Protein AF-A0A183KL02-F1 (afdb_monomer)

Nearest PDB structures (foldseek):
  8i0w-assembly1_j  TM=9.988E-01  e=3.953E-13  Homo sapiens
  4pjo-assembly3_Q  TM=9.314E-01  e=1.691E-13  Homo sapiens
  8xi2-assembly1_c  TM=9.550E-01  e=2.598E-11  Chlamydomonas reinhardtii
  8ro1-assembly1_j  TM=9.065E-01  e=2.439E-12  Caenorhabditis elegans
  5gam-assembly1_h  TM=9.527E-01  e=1.261E-09  Saccharomyces cerevisiae

pLDDT: mean 74.84, std 23.82, range [36.69, 98.62]

Secondary structure (DSSP, 8-state):
----------TTSHHHHHHHH-TT-EEEEEETTS-EEEEEEEEE-TT--EEEEEEEEE-TTS-EEEEEEEEE-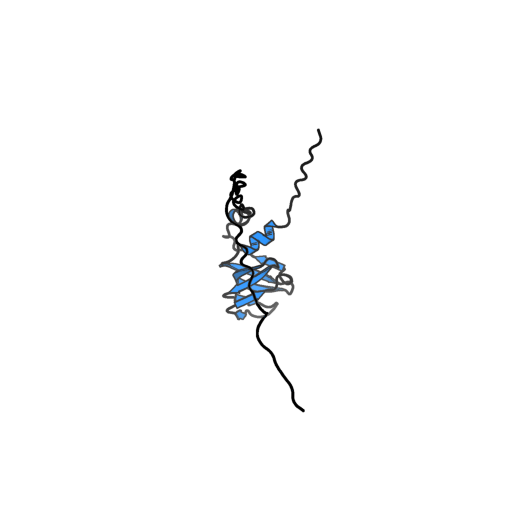GGGEEEEE--TTS-HHHHT----S---PPP----------------------------------

Structure (mmCIF, N/CA/C/O backbone):
data_AF-A0A183KL02-F1
#
_entry.id   AF-A0A183KL02-F1
#
loop_
_atom_site.group_PDB
_atom_site.id
_atom_site.type_symbol
_atom_site.label_atom_id
_atom_site.label_alt_id
_atom_site.label_comp_id
_atom_site.label_asym_id
_atom_site.label_entity_id
_atom_site.label_seq_id
_atom_site.pdbx_PDB_ins_code
_atom_site.Cartn_x
_atom_site.Cartn_y
_atom_site.Cartn_z
_atom_site.occupancy
_atom_site.B_iso_or_equiv
_atom_site.auth_seq_id
_atom_site.auth_comp_id
_atom_site.auth_asym_id
_atom_site.auth_atom_id
_atom_site.pdbx_PDB_model_num
ATOM 1 N N . MET A 1 1 ? 38.584 17.401 -31.876 1.00 42.69 1 MET A N 1
ATOM 2 C CA . MET A 1 1 ? 37.563 16.342 -32.010 1.00 42.69 1 MET A CA 1
ATOM 3 C C . MET A 1 1 ? 36.746 16.333 -30.730 1.00 42.69 1 MET A C 1
ATOM 5 O O . MET A 1 1 ? 37.232 15.865 -29.713 1.00 42.69 1 MET A O 1
ATOM 9 N N . SER A 1 2 ? 35.584 16.989 -30.759 1.00 44.44 2 SER A N 1
ATOM 10 C CA . SER A 1 2 ? 34.653 17.088 -29.630 1.00 44.44 2 SER A CA 1
ATOM 11 C C . SER A 1 2 ? 33.551 16.055 -29.829 1.00 44.44 2 SER A C 1
ATOM 13 O O . SER A 1 2 ? 33.001 15.957 -30.924 1.00 44.44 2 SER A O 1
ATOM 15 N N . GLY A 1 3 ? 33.264 15.277 -28.793 1.00 36.69 3 GLY A N 1
ATOM 16 C CA . GLY A 1 3 ? 32.231 14.249 -28.795 1.00 36.69 3 GLY A CA 1
ATOM 17 C C . GLY A 1 3 ? 31.763 13.999 -27.372 1.00 36.69 3 GLY A C 1
ATOM 18 O O . GLY A 1 3 ? 32.083 12.974 -26.782 1.00 36.69 3 GLY A O 1
ATOM 19 N N . ALA A 1 4 ? 31.046 14.969 -26.804 1.00 44.38 4 ALA A N 1
ATOM 20 C CA . ALA A 1 4 ? 30.286 14.772 -25.580 1.00 44.38 4 ALA A CA 1
ATOM 21 C C . ALA A 1 4 ? 29.049 13.923 -25.910 1.00 44.38 4 ALA A C 1
ATOM 23 O O . ALA A 1 4 ? 28.101 14.409 -26.523 1.00 44.38 4 ALA A O 1
ATOM 24 N N . LEU A 1 5 ? 29.059 12.650 -25.513 1.00 44.34 5 LEU A N 1
ATOM 25 C CA . LEU A 1 5 ? 27.837 11.863 -25.397 1.00 44.34 5 LEU A CA 1
ATOM 26 C C . LEU A 1 5 ? 27.226 12.173 -24.033 1.00 44.34 5 LEU A C 1
ATOM 28 O O . LEU A 1 5 ? 27.635 11.645 -23.001 1.00 44.34 5 LEU A O 1
ATOM 32 N N . THR A 1 6 ? 26.255 13.079 -24.043 1.00 45.53 6 THR A N 1
ATOM 33 C CA . THR A 1 6 ? 25.349 13.325 -22.927 1.00 45.53 6 THR A CA 1
ATOM 34 C C . THR A 1 6 ? 24.511 12.069 -22.701 1.00 45.53 6 THR A C 1
ATOM 36 O O . THR A 1 6 ? 23.485 11.864 -23.350 1.00 45.53 6 THR A O 1
ATOM 39 N N . GLY A 1 7 ? 24.957 11.203 -21.794 1.00 39.97 7 GLY A N 1
ATOM 40 C CA . GLY A 1 7 ? 24.100 10.191 -21.195 1.00 39.97 7 GLY A CA 1
ATOM 41 C C . GLY A 1 7 ? 23.081 10.898 -20.312 1.00 39.97 7 GLY A C 1
ATOM 42 O O . GLY A 1 7 ? 23.394 11.269 -19.182 1.00 39.97 7 GLY A O 1
ATOM 43 N N . SER A 1 8 ? 21.872 11.120 -20.826 1.00 44.00 8 SER A N 1
ATOM 44 C CA . SER A 1 8 ? 20.737 11.488 -19.987 1.00 44.00 8 SER A CA 1
ATOM 45 C C . SER A 1 8 ? 20.418 10.289 -19.093 1.00 44.00 8 SER A C 1
ATOM 47 O O . SER A 1 8 ? 19.713 9.367 -19.501 1.00 44.00 8 SER A O 1
ATOM 49 N N . GLN A 1 9 ? 20.990 10.279 -17.891 1.00 41.31 9 GLN A N 1
ATOM 50 C CA . GLN A 1 9 ? 20.594 9.381 -16.815 1.00 41.31 9 GLN A CA 1
ATOM 51 C C . GLN A 1 9 ? 19.121 9.649 -16.489 1.00 41.31 9 GLN A C 1
ATOM 53 O O . GLN A 1 9 ? 18.786 10.606 -15.793 1.00 41.31 9 GLN A O 1
ATOM 58 N N . THR A 1 10 ? 18.219 8.812 -16.996 1.00 46.78 10 THR A N 1
ATOM 59 C CA . THR A 1 10 ? 16.829 8.763 -16.538 1.00 46.78 10 THR A CA 1
ATOM 60 C C . THR A 1 10 ? 16.766 7.971 -15.231 1.00 46.78 10 THR A C 1
ATOM 62 O O . THR A 1 10 ? 16.126 6.929 -15.163 1.00 46.78 10 THR A O 1
ATOM 65 N N . ASN A 1 11 ? 17.414 8.467 -14.173 1.00 45.44 11 ASN A N 1
ATOM 66 C CA . ASN A 1 11 ? 17.455 7.814 -12.853 1.00 45.44 11 ASN A CA 1
ATOM 67 C C . ASN A 1 11 ? 16.102 7.826 -12.104 1.00 45.44 11 ASN A C 1
ATOM 69 O O . ASN A 1 11 ? 16.049 7.494 -10.925 1.00 45.44 11 ASN A O 1
ATOM 73 N N . GLY A 1 12 ? 15.001 8.223 -12.750 1.00 47.34 12 GLY A N 1
ATOM 74 C CA . GLY A 1 12 ? 13.680 8.345 -12.121 1.00 47.34 12 GLY A CA 1
ATOM 75 C C . GLY A 1 12 ? 12.690 7.215 -12.422 1.00 47.34 12 GLY A C 1
ATOM 76 O O . GLY A 1 12 ? 11.665 7.136 -11.754 1.00 47.34 12 GLY A O 1
ATOM 77 N N . ALA A 1 13 ? 12.948 6.355 -13.415 1.00 55.84 13 ALA A N 1
ATOM 78 C CA . ALA A 1 13 ? 11.941 5.404 -13.915 1.00 55.84 13 ALA A CA 1
ATOM 79 C C . ALA A 1 13 ? 11.969 4.021 -13.235 1.00 55.84 13 ALA A C 1
ATOM 81 O O . ALA A 1 13 ? 10.956 3.322 -13.220 1.00 55.84 13 ALA A O 1
ATOM 82 N N . HIS A 1 14 ? 13.096 3.647 -12.627 1.00 67.56 14 HIS A N 1
ATOM 83 C CA . HIS A 1 14 ? 13.330 2.284 -12.136 1.00 67.56 14 HIS A CA 1
ATOM 84 C C . HIS A 1 14 ? 12.382 1.874 -10.996 1.00 67.56 14 HIS A C 1
ATOM 86 O O . HIS A 1 14 ? 11.905 0.743 -10.952 1.00 67.56 14 HIS A O 1
ATOM 92 N N . GLY A 1 15 ? 12.051 2.806 -10.094 1.00 76.44 15 GLY A N 1
ATOM 93 C CA . GLY A 1 15 ? 11.197 2.514 -8.938 1.00 76.44 15 GLY A CA 1
ATOM 94 C C . GLY A 1 15 ? 9.740 2.221 -9.308 1.00 76.44 15 GLY A C 1
ATOM 95 O O . GLY A 1 15 ? 9.127 1.320 -8.743 1.00 76.44 15 GLY A O 1
ATOM 96 N N . LEU A 1 16 ? 9.181 2.939 -10.287 1.00 81.50 16 LEU A N 1
ATOM 97 C CA . LEU A 1 16 ? 7.797 2.724 -10.720 1.00 81.50 16 LEU A CA 1
ATOM 98 C C . LEU A 1 16 ? 7.652 1.416 -11.505 1.00 81.50 16 LEU A C 1
ATOM 100 O O . LEU A 1 16 ? 6.698 0.669 -11.296 1.00 81.50 16 LEU A O 1
ATOM 104 N N . GLN A 1 17 ? 8.613 1.121 -12.384 1.00 84.31 17 GLN A N 1
ATOM 105 C CA . GLN A 1 17 ? 8.618 -0.121 -13.153 1.00 84.31 17 GLN A CA 1
ATOM 106 C C . GLN A 1 17 ? 8.772 -1.347 -12.250 1.00 84.31 17 GLN A C 1
ATOM 108 O O . GLN A 1 17 ? 8.118 -2.362 -12.484 1.00 84.31 17 GLN A O 1
ATOM 113 N N . PHE A 1 18 ? 9.551 -1.226 -11.174 1.00 88.50 18 PHE A N 1
ATOM 114 C CA . PHE A 1 18 ? 9.623 -2.226 -10.115 1.00 88.50 18 PHE A CA 1
ATOM 115 C C . PHE A 1 18 ? 8.259 -2.477 -9.451 1.00 88.50 18 PHE A C 1
ATOM 117 O O . PHE A 1 18 ? 7.837 -3.627 -9.358 1.00 88.50 18 PHE A O 1
ATOM 124 N N . LEU A 1 19 ? 7.529 -1.426 -9.050 1.00 89.19 19 LEU A N 1
ATOM 125 C CA . LEU A 1 19 ? 6.225 -1.583 -8.388 1.00 89.19 19 LEU A CA 1
ATOM 126 C C . LEU A 1 19 ? 5.202 -2.321 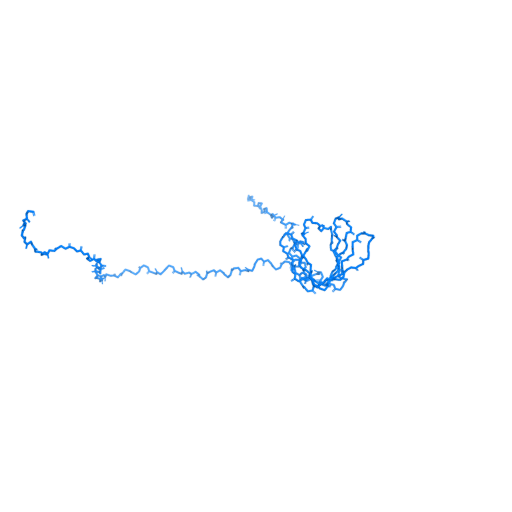-9.264 1.00 89.19 19 LEU A C 1
ATOM 128 O O . LEU A 1 19 ? 4.428 -3.128 -8.755 1.00 89.19 19 LEU A O 1
ATOM 132 N N . MET A 1 20 ? 5.228 -2.105 -10.583 1.00 90.38 20 MET A N 1
ATOM 133 C CA . MET A 1 20 ? 4.354 -2.821 -11.524 1.00 90.38 20 MET A CA 1
ATOM 134 C C . MET A 1 20 ? 4.643 -4.332 -11.593 1.00 90.38 20 MET A C 1
ATOM 136 O O . MET A 1 20 ? 3.749 -5.108 -11.936 1.00 90.38 20 MET A O 1
ATOM 140 N N . LYS A 1 21 ? 5.855 -4.770 -11.226 1.00 90.31 21 LYS A N 1
ATOM 141 C CA . LYS A 1 21 ? 6.232 -6.192 -11.171 1.00 90.31 21 LYS A CA 1
ATOM 142 C C . LYS A 1 21 ? 5.778 -6.897 -9.889 1.00 90.31 21 LYS A C 1
ATOM 144 O O . LYS A 1 21 ? 5.800 -8.119 -9.864 1.00 90.31 21 LYS A O 1
ATOM 149 N N . LEU A 1 22 ? 5.310 -6.174 -8.865 1.00 91.62 22 LEU A N 1
ATOM 150 C CA . LEU A 1 22 ? 4.857 -6.751 -7.586 1.00 91.62 22 LEU A CA 1
ATOM 151 C C . LEU A 1 22 ? 3.495 -7.465 -7.664 1.00 91.62 22 LEU A C 1
ATOM 153 O O . LEU A 1 22 ? 2.853 -7.694 -6.643 1.00 91.62 22 LEU A O 1
ATOM 157 N N . SER A 1 23 ? 3.004 -7.787 -8.862 1.00 89.56 23 SER A N 1
ATOM 158 C CA . SER A 1 23 ? 1.746 -8.522 -8.992 1.00 89.56 23 SER A CA 1
ATOM 159 C C . SER A 1 23 ? 1.860 -9.882 -8.309 1.00 89.56 23 SER A C 1
ATOM 161 O O . SER A 1 23 ? 2.849 -10.584 -8.480 1.00 89.56 23 SER A O 1
ATOM 163 N N . HIS A 1 24 ? 0.816 -10.248 -7.570 1.00 90.50 24 HIS A N 1
ATOM 164 C CA . HIS A 1 24 ? 0.707 -11.448 -6.735 1.00 90.50 24 HIS A CA 1
ATOM 165 C C . HIS A 1 24 ? 1.533 -11.442 -5.443 1.00 90.50 24 HIS A C 1
ATOM 167 O O . HIS A 1 24 ? 1.362 -12.351 -4.633 1.00 90.50 24 HIS A O 1
ATOM 173 N N . GLU A 1 25 ? 2.333 -10.407 -5.191 1.00 94.94 25 GLU A N 1
ATOM 174 C CA . GLU A 1 25 ? 3.041 -10.259 -3.922 1.00 94.94 25 GLU A CA 1
ATOM 175 C C . GLU A 1 25 ? 2.098 -9.769 -2.821 1.00 94.94 25 GLU A C 1
ATOM 177 O O . GLU A 1 25 ? 1.267 -8.875 -3.025 1.00 94.94 25 GLU A O 1
ATOM 182 N N . THR A 1 26 ? 2.234 -10.348 -1.630 1.00 96.69 26 THR A N 1
ATOM 183 C CA . THR A 1 26 ? 1.522 -9.887 -0.435 1.00 96.69 26 THR A CA 1
ATOM 184 C C . THR A 1 26 ? 2.349 -8.817 0.250 1.00 96.69 26 THR A C 1
ATOM 186 O O . THR A 1 26 ? 3.481 -9.061 0.650 1.00 96.69 26 THR A O 1
ATOM 189 N N . VAL A 1 27 ? 1.784 -7.625 0.397 1.00 97.81 27 VAL A N 1
ATOM 190 C CA . VAL A 1 27 ? 2.487 -6.459 0.940 1.00 97.81 27 VAL A CA 1
ATOM 191 C C . VAL A 1 27 ? 1.645 -5.778 2.009 1.00 97.81 27 VAL A C 1
ATOM 193 O O . VAL A 1 27 ? 0.435 -6.003 2.117 1.00 97.81 27 VAL A O 1
ATOM 196 N N . THR A 1 28 ? 2.275 -4.866 2.745 1.00 98.19 28 THR A N 1
ATOM 197 C CA . THR A 1 28 ? 1.556 -3.872 3.546 1.00 98.19 28 THR A CA 1
ATOM 198 C C . THR A 1 28 ? 1.786 -2.484 2.960 1.00 98.19 28 THR A C 1
ATOM 200 O O . THR A 1 28 ? 2.912 -2.107 2.657 1.00 98.19 28 THR A O 1
ATOM 203 N N . ILE A 1 29 ? 0.725 -1.702 2.796 1.00 98.38 29 ILE A N 1
ATOM 204 C CA . ILE A 1 29 ? 0.763 -0.327 2.299 1.00 98.38 29 ILE A CA 1
ATOM 205 C C . ILE A 1 29 ? 0.325 0.595 3.428 1.00 98.38 29 ILE A C 1
ATOM 207 O O . ILE A 1 29 ? -0.769 0.439 3.972 1.00 98.38 29 ILE A O 1
ATOM 211 N N . GLU A 1 30 ? 1.149 1.588 3.752 1.00 98.44 30 GLU A N 1
ATOM 212 C CA . GLU A 1 30 ? 0.737 2.671 4.641 1.00 98.44 30 GLU A CA 1
ATOM 213 C C . GLU A 1 30 ? 0.277 3.877 3.821 1.00 98.44 30 GLU A C 1
ATOM 215 O O . GLU A 1 30 ? 0.958 4.331 2.895 1.00 98.44 30 GLU A O 1
ATOM 220 N N . LEU A 1 31 ? -0.894 4.409 4.164 1.00 98.50 31 LEU A N 1
ATOM 221 C CA . LEU A 1 31 ? -1.450 5.609 3.551 1.00 98.50 31 LEU A CA 1
ATOM 222 C C . LEU A 1 31 ? -1.049 6.859 4.3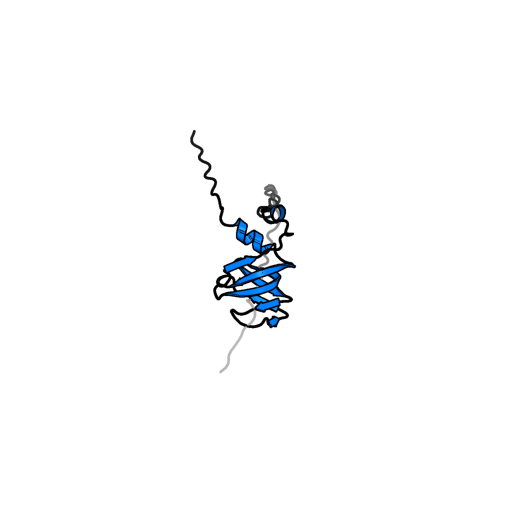37 1.00 98.50 31 LEU A C 1
ATOM 224 O O . LEU A 1 31 ? -0.803 6.821 5.541 1.00 98.50 31 LEU A O 1
ATOM 228 N N . LYS A 1 32 ? -1.076 8.019 3.677 1.00 98.31 32 LYS A N 1
ATOM 229 C CA . LYS A 1 32 ? -0.744 9.324 4.282 1.00 98.31 32 LYS A CA 1
ATOM 230 C C . LYS A 1 32 ? -1.576 9.673 5.521 1.00 98.31 32 LYS A C 1
ATOM 232 O O . LYS A 1 32 ? -1.117 10.436 6.364 1.00 98.31 32 LYS A O 1
ATOM 237 N N . ASN A 1 33 ? -2.783 9.125 5.641 1.00 97.06 33 ASN A N 1
ATOM 238 C CA . ASN A 1 33 ? -3.659 9.326 6.798 1.00 97.06 33 ASN A CA 1
ATOM 239 C C . ASN A 1 33 ? -3.387 8.343 7.962 1.00 97.06 33 ASN A C 1
ATOM 241 O O . ASN A 1 33 ? -4.106 8.376 8.959 1.00 97.06 33 ASN A O 1
ATOM 245 N N . GLY A 1 34 ? -2.376 7.473 7.847 1.00 97.56 34 GLY A N 1
ATOM 246 C CA . GLY A 1 34 ? -2.032 6.449 8.838 1.00 97.56 34 GLY A CA 1
ATOM 247 C C . GLY A 1 34 ? -2.881 5.177 8.761 1.00 97.56 34 GLY A C 1
ATOM 248 O O . GLY A 1 34 ? -2.811 4.355 9.667 1.00 97.56 34 GLY A O 1
ATOM 249 N N . THR A 1 35 ? -3.700 5.015 7.719 1.00 98.19 35 THR A N 1
ATOM 250 C CA . THR A 1 35 ? -4.381 3.742 7.438 1.00 98.19 35 THR A CA 1
ATOM 251 C C . THR A 1 35 ? -3.372 2.731 6.909 1.00 98.19 35 THR A C 1
ATOM 253 O O . THR A 1 35 ? -2.564 3.074 6.045 1.00 98.19 35 THR A O 1
ATOM 256 N N . GLN A 1 36 ? -3.454 1.493 7.384 1.00 98.38 36 GLN A N 1
ATOM 257 C CA . GLN A 1 36 ? -2.664 0.375 6.884 1.00 98.38 36 GLN A CA 1
ATOM 258 C C . GLN A 1 36 ? -3.543 -0.564 6.061 1.00 98.38 36 GLN A C 1
ATOM 260 O O . GLN A 1 36 ? -4.669 -0.881 6.444 1.00 98.38 36 GLN A O 1
ATOM 265 N N . VAL A 1 37 ? -3.020 -0.995 4.920 1.00 98.62 37 VAL A N 1
ATOM 266 C CA . VAL A 1 37 ? -3.670 -1.927 4.002 1.00 98.62 37 VAL A CA 1
ATOM 267 C C . VAL A 1 37 ? -2.742 -3.115 3.820 1.00 98.62 37 VAL A C 1
ATOM 269 O O . VAL A 1 37 ? -1.677 -2.972 3.230 1.00 98.62 37 VAL A O 1
ATOM 272 N N . HIS A 1 38 ? -3.129 -4.280 4.315 1.00 98.56 38 HIS A N 1
ATOM 273 C CA . HIS A 1 38 ? -2.390 -5.521 4.116 1.00 98.56 38 HIS A CA 1
ATOM 274 C C . HIS A 1 38 ? -3.139 -6.414 3.127 1.00 98.56 38 HIS A C 1
ATOM 276 O O . HIS A 1 38 ? -4.357 -6.524 3.224 1.00 98.56 38 HIS A O 1
ATOM 282 N N . GLY A 1 39 ? -2.450 -7.037 2.173 1.00 98.19 39 GLY A N 1
ATOM 283 C CA . GLY A 1 39 ? -3.082 -7.964 1.230 1.00 98.19 39 GLY A CA 1
ATOM 284 C C . GLY A 1 39 ? -2.232 -8.248 -0.004 1.00 98.19 39 GLY A C 1
ATOM 285 O O . GLY A 1 39 ? -1.116 -7.741 -0.139 1.00 98.19 39 GLY A O 1
ATOM 286 N N . SER A 1 40 ? -2.772 -9.044 -0.924 1.00 98.06 40 SER A N 1
ATOM 287 C CA . SER A 1 40 ? -2.080 -9.430 -2.158 1.00 98.06 40 SER A CA 1
ATOM 288 C C . SER A 1 40 ? -2.356 -8.439 -3.284 1.00 98.06 40 SER A C 1
ATOM 290 O O . SER A 1 40 ? -3.509 -8.100 -3.563 1.00 98.06 40 SER A O 1
ATOM 292 N N . ILE A 1 41 ? -1.306 -7.988 -3.965 1.00 98.06 41 ILE A N 1
ATOM 293 C CA . ILE A 1 41 ? -1.418 -7.086 -5.112 1.00 98.06 41 ILE A CA 1
ATOM 294 C C . ILE A 1 41 ? -1.985 -7.858 -6.308 1.00 98.06 41 ILE A C 1
ATOM 296 O O . ILE A 1 41 ? -1.450 -8.876 -6.732 1.00 98.06 41 ILE A O 1
ATOM 300 N N . ALA A 1 42 ? -3.062 -7.348 -6.894 1.00 97.94 42 ALA A N 1
ATOM 301 C CA . ALA A 1 42 ? -3.577 -7.797 -8.184 1.00 97.94 42 ALA A CA 1
ATOM 302 C C . ALA A 1 42 ? -2.930 -7.052 -9.363 1.00 97.94 42 ALA A C 1
ATOM 304 O O . ALA A 1 42 ? -2.858 -7.599 -10.458 1.00 97.94 42 ALA A O 1
ATOM 305 N N . GLY A 1 43 ? -2.486 -5.812 -9.149 1.00 97.12 43 GLY A N 1
ATOM 306 C CA . GLY A 1 43 ? -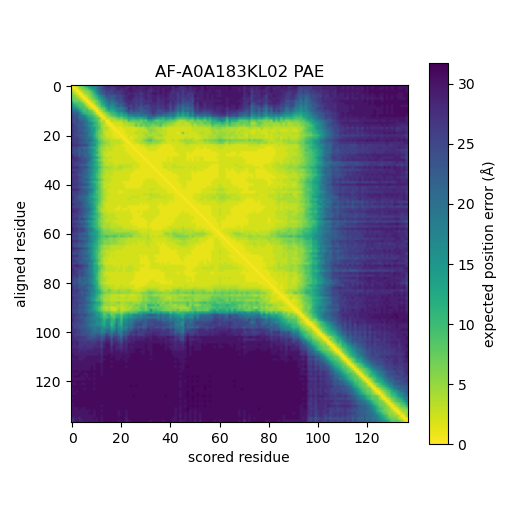1.741 -5.030 -10.132 1.00 97.12 43 GLY A CA 1
ATOM 307 C C . GLY A 1 43 ? -1.478 -3.605 -9.653 1.00 97.12 43 GLY A C 1
ATOM 308 O O . GLY A 1 43 ? -2.207 -3.086 -8.803 1.00 97.12 43 GLY A O 1
ATOM 309 N N . VAL A 1 44 ? -0.446 -2.976 -10.216 1.00 96.75 44 VAL A N 1
ATOM 310 C CA . VAL A 1 44 ? -0.086 -1.571 -9.972 1.00 96.75 44 VAL A CA 1
ATOM 311 C C . VAL A 1 44 ? 0.014 -0.853 -11.311 1.00 96.75 44 VAL A C 1
ATOM 313 O O . VAL A 1 44 ? 0.575 -1.400 -12.260 1.00 96.75 44 VAL A O 1
ATOM 316 N N . ASP A 1 45 ? -0.536 0.356 -11.399 1.00 94.44 45 ASP A N 1
ATOM 317 C CA . ASP A 1 45 ? -0.438 1.190 -12.599 1.00 94.44 45 ASP A CA 1
ATOM 318 C C . ASP A 1 45 ? 0.674 2.252 -12.509 1.00 94.44 45 ASP A C 1
ATOM 320 O O . ASP A 1 45 ? 1.333 2.439 -11.485 1.00 94.44 45 ASP A O 1
ATOM 324 N N . VAL A 1 46 ? 0.864 3.000 -13.599 1.00 91.69 46 VAL A N 1
ATOM 325 C CA . VAL A 1 46 ? 1.877 4.068 -13.690 1.00 91.69 46 VAL A CA 1
ATOM 326 C C . VAL A 1 46 ? 1.632 5.249 -12.739 1.00 91.69 46 VAL A C 1
ATOM 328 O O . VAL A 1 46 ? 2.545 6.021 -12.468 1.00 91.69 46 VAL A O 1
ATOM 331 N N . SER A 1 47 ? 0.408 5.410 -12.231 1.00 94.00 47 SER A N 1
ATOM 332 C CA . SER A 1 47 ? 0.060 6.412 -11.215 1.00 94.00 47 SER A CA 1
ATOM 333 C C . SER A 1 47 ? 0.184 5.863 -9.790 1.00 94.00 47 SER A C 1
ATOM 335 O O . SER A 1 47 ? -0.206 6.546 -8.842 1.00 94.00 47 SER A O 1
ATOM 337 N N . MET A 1 48 ? 0.720 4.647 -9.637 1.00 96.38 48 MET A N 1
ATOM 338 C CA . MET A 1 48 ? 0.777 3.869 -8.400 1.00 96.38 48 MET A CA 1
ATOM 339 C C . MET A 1 48 ? -0.598 3.549 -7.806 1.00 96.38 48 MET A C 1
ATOM 341 O O . MET A 1 48 ? -0.699 3.315 -6.601 1.00 96.38 48 MET A O 1
ATOM 345 N N . ASN A 1 49 ? -1.675 3.561 -8.598 1.00 97.06 49 ASN A N 1
ATOM 346 C CA . ASN A 1 49 ? -2.913 2.974 -8.105 1.00 97.06 49 ASN A CA 1
ATOM 347 C C . ASN A 1 49 ? -2.687 1.470 -7.969 1.00 97.06 49 ASN A C 1
ATOM 349 O O . ASN A 1 49 ? -2.252 0.810 -8.913 1.00 97.06 49 ASN A O 1
ATOM 353 N N . THR A 1 50 ? -2.978 0.949 -6.785 1.00 98.31 50 THR A N 1
ATOM 354 C CA . THR A 1 50 ? -2.740 -0.450 -6.447 1.00 98.31 50 THR A CA 1
ATOM 355 C C . THR A 1 50 ? -4.079 -1.134 -6.278 1.00 98.31 50 THR A C 1
ATOM 357 O O . THR A 1 50 ? -4.870 -0.773 -5.403 1.00 98.31 50 THR A O 1
ATOM 360 N N . HIS A 1 51 ? -4.323 -2.146 -7.097 1.00 98.38 51 HIS A N 1
ATOM 361 C CA . HIS A 1 51 ? -5.451 -3.051 -6.946 1.00 98.38 51 HIS A CA 1
ATOM 362 C C . HIS A 1 51 ? -5.015 -4.223 -6.074 1.00 98.38 51 HIS A C 1
ATOM 364 O O . HIS A 1 51 ? -3.975 -4.826 -6.332 1.00 98.38 51 HIS A O 1
ATOM 370 N N . MET A 1 52 ? -5.795 -4.555 -5.051 1.00 98.50 52 MET A N 1
ATOM 371 C CA . MET A 1 52 ? -5.473 -5.592 -4.073 1.00 98.50 52 MET A CA 1
ATOM 372 C C . MET A 1 52 ? -6.647 -6.551 -3.863 1.00 98.50 52 MET A C 1
ATOM 374 O O . MET A 1 52 ? -7.808 -6.195 -4.094 1.00 98.50 52 MET A O 1
ATOM 378 N N . ARG A 1 53 ? -6.331 -7.767 -3.416 1.00 98.31 53 ARG A N 1
ATOM 379 C CA . ARG A 1 53 ? -7.272 -8.835 -3.052 1.00 98.31 53 ARG A CA 1
ATOM 380 C C . ARG A 1 53 ? -6.920 -9.407 -1.680 1.00 98.31 53 ARG A C 1
ATOM 382 O O . ARG A 1 53 ? -5.771 -9.284 -1.256 1.00 98.31 53 ARG A O 1
ATOM 389 N N . SER A 1 54 ? -7.895 -10.039 -1.025 1.00 98.12 54 SER A N 1
ATOM 390 C CA . SER A 1 54 ? -7.739 -10.645 0.307 1.00 98.12 54 SER A CA 1
ATOM 391 C C . SER A 1 54 ? -7.143 -9.647 1.304 1.00 98.12 54 SER A C 1
ATOM 393 O O . SER A 1 54 ? -6.038 -9.827 1.811 1.00 98.12 54 SER A O 1
ATOM 395 N N . VAL A 1 55 ? -7.846 -8.531 1.493 1.00 98.62 55 VAL A N 1
ATOM 396 C CA . VAL A 1 55 ? -7.319 -7.332 2.142 1.00 98.62 55 VAL A CA 1
ATOM 397 C C . VAL A 1 55 ? -7.759 -7.257 3.597 1.00 98.62 55 VAL A C 1
ATOM 399 O O . VAL A 1 55 ? -8.943 -7.369 3.903 1.00 98.62 55 VAL A O 1
ATOM 402 N N . THR A 1 56 ? -6.815 -6.955 4.480 1.00 98.56 56 THR A N 1
ATOM 403 C CA . THR A 1 56 ? -7.065 -6.498 5.847 1.00 98.56 56 THR A CA 1
ATOM 404 C C . THR A 1 56 ? -6.761 -5.002 5.923 1.00 98.56 56 THR A C 1
ATOM 406 O O . THR A 1 56 ? -5.623 -4.565 5.740 1.00 98.56 56 THR A O 1
ATOM 409 N N . LEU A 1 57 ? -7.794 -4.200 6.167 1.00 98.44 57 LEU A N 1
ATOM 410 C CA . LEU A 1 57 ? -7.734 -2.748 6.288 1.00 98.44 57 LEU A CA 1
ATOM 411 C C . LEU A 1 57 ? -7.769 -2.345 7.764 1.00 98.44 57 LEU A C 1
ATOM 413 O O . LEU A 1 57 ? -8.770 -2.570 8.438 1.00 98.44 57 LEU A O 1
ATOM 417 N N . THR A 1 58 ? -6.736 -1.657 8.235 1.00 98.38 58 THR A N 1
ATOM 418 C CA . THR A 1 58 ? -6.673 -1.127 9.602 1.00 98.38 58 THR A CA 1
ATOM 419 C C . THR A 1 58 ? -6.637 0.394 9.546 1.00 98.38 58 THR A C 1
ATOM 421 O O . THR A 1 58 ? -5.622 1.007 9.205 1.00 98.38 58 THR A O 1
ATOM 424 N N . LEU A 1 59 ? -7.768 1.028 9.858 1.00 97.06 59 LEU A N 1
ATOM 425 C CA . LEU A 1 59 ? -7.829 2.483 9.997 1.00 97.06 59 LEU A CA 1
ATOM 426 C C . LEU A 1 59 ? -7.062 2.903 11.254 1.00 97.06 59 LEU A C 1
ATOM 428 O O . LEU A 1 59 ? -7.036 2.183 12.251 1.00 97.06 59 LEU A O 1
ATOM 432 N N . LYS A 1 60 ? -6.473 4.102 11.233 1.00 94.81 60 LYS A N 1
ATOM 433 C CA . LYS A 1 60 ? -5.746 4.630 12.391 1.00 94.81 60 LYS A CA 1
ATOM 434 C C . LYS A 1 60 ? -6.630 4.584 13.644 1.00 94.81 60 LYS A C 1
ATOM 436 O O . LYS A 1 60 ? -7.698 5.196 13.667 1.00 94.81 60 LYS A O 1
ATOM 441 N N . ASN A 1 61 ? -6.146 3.902 14.682 1.00 93.62 61 ASN A N 1
ATOM 442 C CA . ASN A 1 61 ? -6.818 3.732 15.975 1.00 93.62 61 ASN A CA 1
ATOM 443 C C . ASN A 1 61 ? -8.190 3.032 15.895 1.00 93.62 61 ASN A C 1
ATOM 445 O O . ASN A 1 61 ? -9.078 3.339 16.690 1.00 93.62 61 ASN A O 1
ATOM 449 N N . ARG A 1 62 ? -8.397 2.138 14.924 1.00 96.06 62 ARG A N 1
ATOM 450 C CA . ARG A 1 62 ? -9.601 1.303 14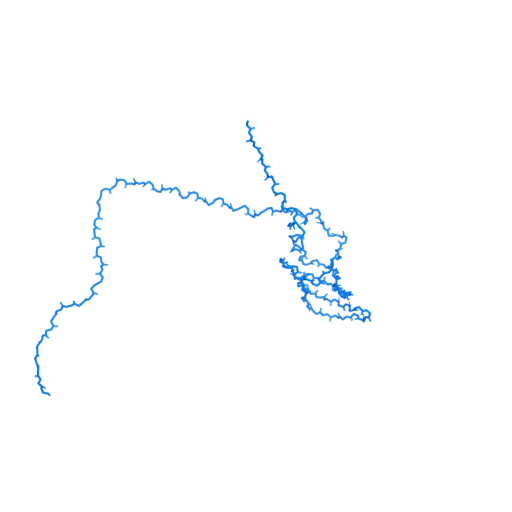.834 1.00 96.06 62 ARG A CA 1
ATOM 451 C C . ARG A 1 62 ? -9.229 -0.149 14.572 1.00 96.06 62 ARG A C 1
ATOM 453 O O . ARG A 1 62 ? -8.106 -0.440 14.165 1.00 96.06 62 ARG A O 1
ATOM 460 N N . ASP A 1 63 ? -10.205 -1.025 14.769 1.00 96.81 63 ASP A N 1
ATOM 461 C CA . ASP A 1 63 ? -10.068 -2.448 14.487 1.00 96.81 63 ASP A CA 1
ATOM 462 C C . ASP A 1 63 ? -9.929 -2.732 12.986 1.00 96.81 63 ASP A C 1
ATOM 464 O O . ASP A 1 63 ? -10.323 -1.935 12.126 1.00 96.81 63 ASP A O 1
ATOM 468 N N . ALA A 1 64 ? -9.351 -3.895 12.690 1.00 97.88 64 ALA A N 1
ATOM 469 C CA . ALA A 1 64 ? -9.142 -4.376 11.336 1.00 97.88 64 ALA A CA 1
ATOM 470 C C . ALA A 1 64 ? -10.461 -4.801 10.667 1.00 97.88 64 ALA A C 1
ATOM 472 O O . ALA A 1 64 ? -11.327 -5.422 11.284 1.00 97.88 64 ALA A O 1
ATOM 473 N N . ILE A 1 65 ? -10.582 -4.500 9.376 1.00 98.25 65 ILE A N 1
ATOM 474 C CA . ILE A 1 65 ? -11.729 -4.837 8.529 1.00 98.25 65 ILE A CA 1
ATOM 475 C C . ILE A 1 65 ? -11.233 -5.694 7.367 1.00 98.25 65 ILE A C 1
ATOM 477 O O . ILE A 1 65 ? -10.315 -5.295 6.652 1.00 98.25 65 ILE A O 1
ATOM 481 N N . ASN A 1 66 ? -11.861 -6.846 7.145 1.00 98.44 66 ASN A N 1
ATOM 482 C CA . ASN A 1 66 ? -11.544 -7.706 6.008 1.00 98.44 66 ASN A CA 1
ATOM 483 C C . ASN A 1 66 ? -12.376 -7.317 4.782 1.00 98.44 66 ASN A C 1
ATOM 485 O O . ASN A 1 66 ? -13.577 -7.070 4.893 1.00 98.44 66 ASN A O 1
ATOM 489 N N . LEU A 1 67 ? -11.736 -7.280 3.618 1.00 98.31 67 LEU A N 1
ATOM 490 C CA . LEU A 1 67 ? -12.334 -6.944 2.330 1.00 98.31 67 LEU A CA 1
ATOM 491 C C . LEU A 1 67 ? -11.834 -7.926 1.267 1.00 98.31 67 LEU A C 1
ATOM 493 O O . LEU A 1 67 ? -10.644 -8.231 1.207 1.00 98.31 67 LEU A O 1
ATOM 497 N N . ASP A 1 68 ? -12.712 -8.360 0.364 1.00 98.25 68 ASP A N 1
ATOM 498 C CA . ASP A 1 68 ? -12.304 -9.244 -0.736 1.00 98.25 68 ASP A CA 1
ATOM 499 C C . ASP A 1 68 ? -11.379 -8.531 -1.726 1.00 98.25 68 ASP A C 1
ATOM 501 O O . ASP A 1 68 ? -10.413 -9.110 -2.226 1.00 98.25 68 ASP A O 1
ATOM 505 N N . THR A 1 69 ? -11.671 -7.258 -2.009 1.00 98.31 69 THR A N 1
ATOM 506 C CA . THR A 1 69 ? -10.904 -6.415 -2.930 1.00 98.31 69 THR A CA 1
ATOM 507 C C . THR A 1 69 ? -10.840 -4.974 -2.430 1.00 98.31 69 THR A C 1
ATOM 509 O O . THR A 1 69 ? -11.770 -4.485 -1.787 1.00 98.31 69 THR A O 1
ATOM 512 N N . LEU A 1 70 ? -9.750 -4.275 -2.746 1.00 98.50 70 LEU A N 1
ATOM 513 C CA . LEU A 1 70 ? -9.591 -2.843 -2.488 1.00 98.50 70 LEU A CA 1
ATOM 514 C C . LEU A 1 70 ? -8.731 -2.220 -3.587 1.00 98.50 70 LEU A C 1
ATOM 516 O O . LEU A 1 70 ? -7.764 -2.825 -4.041 1.00 98.50 70 LEU A O 1
ATOM 520 N N . THR A 1 71 ? -9.055 -0.996 -4.000 1.00 98.31 71 THR A N 1
ATOM 521 C CA . THR A 1 71 ? -8.158 -0.186 -4.834 1.00 98.31 71 THR A CA 1
ATOM 522 C C . THR A 1 71 ? -7.679 1.017 -4.040 1.00 98.31 71 THR A C 1
ATOM 524 O O . THR A 1 71 ? -8.482 1.817 -3.559 1.00 98.31 71 THR A O 1
ATOM 527 N N . VAL A 1 72 ? -6.363 1.155 -3.921 1.00 98.25 72 VAL A N 1
ATOM 528 C CA . VAL A 1 72 ? -5.707 2.289 -3.275 1.00 98.25 72 VAL A CA 1
ATOM 529 C C . VAL A 1 72 ? -5.261 3.272 -4.349 1.00 98.25 72 VAL A C 1
ATOM 531 O O . VAL A 1 72 ? -4.576 2.894 -5.295 1.00 98.25 72 VAL A O 1
ATOM 534 N N . ARG A 1 73 ? -5.623 4.549 -4.198 1.00 98.25 73 ARG A N 1
ATOM 535 C CA . ARG A 1 73 ? -5.161 5.608 -5.103 1.00 98.25 73 ARG A CA 1
ATOM 536 C C . ARG A 1 73 ? -3.702 5.960 -4.804 1.00 98.25 73 ARG A C 1
ATOM 538 O O . ARG A 1 73 ? -3.379 6.286 -3.660 1.00 98.25 73 ARG A O 1
ATOM 545 N N . GLY A 1 74 ? -2.845 5.968 -5.822 1.00 97.31 74 GLY A N 1
ATOM 546 C CA . GLY A 1 74 ? -1.395 6.094 -5.640 1.00 97.31 74 GLY A CA 1
ATOM 547 C C . GLY A 1 74 ? -0.940 7.384 -4.962 1.00 97.31 74 GLY A C 1
ATOM 548 O O . GLY A 1 74 ? -0.007 7.383 -4.165 1.00 97.31 74 GLY A O 1
ATOM 549 N N . ASN A 1 75 ? -1.664 8.488 -5.163 1.00 97.50 75 ASN A N 1
ATOM 550 C CA . ASN A 1 75 ? -1.362 9.768 -4.514 1.00 97.50 75 ASN A CA 1
ATOM 551 C C . ASN A 1 75 ? -1.521 9.746 -2.978 1.00 97.50 75 ASN A C 1
ATOM 553 O O . ASN A 1 75 ? -0.987 10.632 -2.302 1.00 97.50 75 ASN A O 1
ATOM 557 N N . ASN A 1 76 ? -2.261 8.777 -2.435 1.00 97.88 76 ASN A N 1
ATOM 558 C CA . ASN A 1 76 ? -2.499 8.611 -1.002 1.00 97.88 76 ASN A CA 1
ATOM 559 C C . ASN A 1 76 ? -1.508 7.643 -0.347 1.00 97.88 76 ASN A C 1
ATOM 561 O O . ASN A 1 76 ? -1.485 7.561 0.881 1.00 97.88 76 ASN A O 1
ATOM 565 N N . ILE A 1 77 ? -0.694 6.936 -1.135 1.00 98.12 77 ILE A N 1
ATOM 566 C CA . ILE A 1 77 ? 0.313 6.004 -0.630 1.00 98.12 77 ILE A CA 1
ATOM 567 C C . ILE A 1 77 ? 1.468 6.794 -0.010 1.00 98.12 77 ILE A C 1
ATOM 569 O O . ILE A 1 77 ? 1.911 7.814 -0.549 1.00 98.12 77 ILE A O 1
ATOM 573 N N . ARG A 1 78 ? 1.932 6.334 1.155 1.00 97.69 78 ARG A N 1
ATOM 574 C CA . ARG A 1 78 ? 3.146 6.823 1.809 1.00 97.69 78 ARG A CA 1
ATOM 575 C C . ARG A 1 78 ? 4.337 5.934 1.459 1.00 97.69 78 ARG A C 1
ATOM 577 O O . ARG A 1 78 ? 5.340 6.449 0.980 1.00 97.69 78 ARG A O 1
ATOM 584 N N . TYR A 1 79 ? 4.215 4.627 1.685 1.00 97.38 79 TYR A N 1
ATOM 585 C CA . TYR A 1 79 ? 5.212 3.622 1.310 1.00 97.38 79 TYR A CA 1
ATOM 586 C C . TYR A 1 79 ? 4.605 2.215 1.261 1.00 97.38 79 TYR A C 1
ATOM 588 O O . TYR A 1 79 ? 3.521 1.969 1.797 1.00 97.38 79 TYR A O 1
ATOM 596 N N . PHE A 1 80 ? 5.347 1.300 0.637 1.00 97.00 80 PHE A N 1
ATOM 597 C CA . PHE A 1 80 ? 5.116 -0.141 0.668 1.00 97.00 80 PHE A CA 1
ATOM 598 C C . PHE A 1 80 ? 6.092 -0.790 1.654 1.00 97.00 80 PHE A C 1
ATOM 600 O O . PHE A 1 80 ? 7.264 -0.420 1.704 1.00 97.00 80 PHE A O 1
ATOM 607 N N . ILE A 1 81 ? 5.613 -1.776 2.398 1.00 96.94 81 ILE A N 1
ATOM 608 C CA . ILE A 1 81 ? 6.409 -2.719 3.178 1.00 96.94 81 ILE A CA 1
ATOM 609 C C . ILE A 1 81 ? 6.404 -4.024 2.385 1.00 96.94 81 ILE A C 1
ATOM 611 O O . ILE A 1 81 ? 5.347 -4.630 2.180 1.00 96.94 81 ILE A O 1
ATOM 615 N N . LEU A 1 82 ? 7.581 -4.405 1.898 1.00 94.69 82 LEU A N 1
ATOM 616 C CA . LEU A 1 82 ? 7.779 -5.577 1.051 1.00 94.69 82 LEU A CA 1
ATOM 617 C C . LEU A 1 82 ? 8.147 -6.799 1.907 1.00 94.69 82 LEU A C 1
ATOM 619 O O . LEU A 1 82 ? 8.798 -6.627 2.940 1.00 94.69 82 LEU A O 1
ATOM 623 N N . PRO A 1 83 ? 7.781 -8.021 1.485 1.00 93.25 83 PRO A N 1
ATOM 624 C CA . PRO A 1 83 ? 8.301 -9.242 2.087 1.00 93.25 83 PRO A CA 1
ATOM 625 C C . PRO A 1 83 ? 9.827 -9.291 2.023 1.00 93.25 83 PRO A C 1
ATOM 627 O O . PRO A 1 83 ? 10.416 -8.968 0.993 1.00 93.25 83 PRO A O 1
ATOM 630 N N . GLU A 1 84 ? 10.470 -9.777 3.085 1.00 89.69 84 GLU A N 1
ATOM 631 C CA . GLU A 1 84 ? 11.930 -9.958 3.104 1.00 89.69 84 GLU A CA 1
ATOM 632 C C . GLU A 1 84 ? 12.411 -10.987 2.070 1.00 89.69 84 GLU A C 1
ATOM 634 O O . GLU A 1 84 ? 13.536 -10.913 1.587 1.00 89.69 84 GLU A O 1
ATOM 639 N N . SER A 1 85 ? 11.546 -11.932 1.694 1.00 89.00 85 SER A N 1
ATOM 640 C CA . SER A 1 85 ? 11.832 -12.973 0.703 1.00 89.00 85 SER A CA 1
ATOM 641 C C . SER A 1 85 ? 11.724 -12.505 -0.751 1.00 89.00 85 SER A C 1
ATOM 643 O O . SER A 1 85 ? 11.911 -13.313 -1.661 1.00 89.00 85 SER A O 1
ATOM 645 N N . LEU A 1 86 ? 11.368 -11.242 -0.997 1.00 89.88 86 LEU A N 1
ATOM 646 C CA . LEU A 1 86 ? 11.182 -10.728 -2.348 1.00 89.88 86 LEU A CA 1
ATOM 647 C C . LEU A 1 86 ? 12.550 -10.590 -3.056 1.00 89.88 86 LEU A C 1
ATOM 649 O O . LEU A 1 86 ? 13.415 -9.870 -2.554 1.00 89.88 86 LEU A O 1
ATOM 653 N N . PRO A 1 87 ? 12.776 -11.217 -4.229 1.00 87.44 87 PRO A N 1
ATOM 654 C CA . PRO A 1 87 ? 14.070 -11.188 -4.914 1.00 87.44 87 PRO A CA 1
ATOM 655 C C . PRO A 1 87 ? 14.308 -9.843 -5.624 1.00 87.44 87 PRO A C 1
ATOM 657 O O . PRO A 1 87 ? 14.155 -9.711 -6.843 1.00 87.44 87 PRO A O 1
ATOM 660 N N . LEU A 1 88 ? 14.696 -8.826 -4.850 1.00 84.88 88 LEU A N 1
ATOM 661 C CA . LEU A 1 88 ? 14.886 -7.450 -5.323 1.00 84.88 88 LEU A CA 1
ATOM 662 C C . LEU A 1 88 ? 15.879 -7.357 -6.487 1.00 84.88 88 LEU A C 1
ATOM 664 O O . LEU A 1 88 ? 15.589 -6.676 -7.467 1.00 84.88 88 LEU A O 1
ATOM 668 N N . ASP A 1 89 ? 16.987 -8.097 -6.433 1.00 79.94 89 ASP A N 1
ATOM 669 C CA . ASP A 1 89 ? 18.030 -8.073 -7.469 1.00 79.94 89 ASP A CA 1
ATOM 670 C C . ASP A 1 89 ? 17.498 -8.454 -8.851 1.00 79.94 89 ASP A C 1
ATOM 672 O O . ASP A 1 89 ? 17.969 -7.951 -9.865 1.00 79.94 89 ASP A O 1
ATOM 676 N N . THR A 1 90 ? 16.488 -9.324 -8.905 1.00 81.81 90 THR A N 1
ATOM 677 C CA . THR A 1 90 ? 15.875 -9.747 -10.170 1.00 81.81 90 THR A CA 1
ATOM 678 C C . THR A 1 90 ? 14.825 -8.740 -10.634 1.00 81.81 90 THR A C 1
ATOM 680 O O . THR A 1 90 ? 14.713 -8.433 -11.820 1.00 81.81 90 THR A O 1
ATOM 683 N N . LEU A 1 91 ? 14.052 -8.190 -9.697 1.00 81.06 91 LEU A N 1
ATOM 684 C CA . LEU A 1 91 ? 12.948 -7.282 -10.003 1.00 81.06 91 LEU A CA 1
ATOM 685 C C . LEU A 1 91 ? 13.415 -5.865 -10.358 1.00 81.06 91 LEU A C 1
ATOM 687 O O . LEU A 1 91 ? 12.747 -5.187 -11.145 1.00 81.06 91 LEU A O 1
ATOM 691 N N . LEU A 1 92 ? 14.557 -5.429 -9.828 1.00 82.25 92 LEU A N 1
ATOM 692 C CA . LEU A 1 92 ? 15.145 -4.114 -10.093 1.00 82.25 92 LEU A CA 1
ATOM 693 C C . LEU A 1 92 ? 15.850 -4.024 -11.453 1.00 82.25 92 LEU A C 1
ATOM 695 O O . LEU A 1 92 ? 16.161 -2.923 -11.904 1.00 82.25 92 LEU A O 1
ATOM 699 N N . ILE A 1 93 ? 16.073 -5.151 -12.135 1.00 77.44 93 ILE A N 1
ATOM 700 C CA . ILE A 1 93 ? 16.640 -5.148 -13.485 1.00 77.44 93 ILE A CA 1
ATOM 701 C C . ILE A 1 93 ? 15.568 -4.682 -14.473 1.00 77.44 93 ILE A C 1
ATOM 703 O O . ILE A 1 93 ? 14.542 -5.341 -14.672 1.00 77.44 93 ILE A O 1
ATOM 707 N N . ASP A 1 94 ? 15.810 -3.546 -15.124 1.00 66.75 94 ASP A N 1
ATOM 708 C CA . ASP A 1 94 ? 15.037 -3.140 -16.292 1.00 66.75 94 ASP A CA 1
ATOM 709 C C . ASP A 1 94 ? 15.502 -3.931 -17.509 1.00 66.75 94 ASP A C 1
ATOM 711 O O . ASP A 1 94 ? 16.538 -3.647 -18.115 1.00 66.75 94 ASP A O 1
ATOM 715 N N . GLU A 1 95 ? 14.692 -4.908 -17.917 1.00 63.41 95 GLU A N 1
ATOM 716 C CA . GLU A 1 95 ? 14.719 -5.332 -19.307 1.00 63.41 95 GLU A CA 1
ATOM 717 C C . GLU A 1 95 ? 14.249 -4.132 -20.127 1.00 63.41 95 GLU A C 1
ATOM 719 O O . GLU A 1 95 ? 13.068 -3.775 -20.124 1.00 63.41 95 GLU A O 1
ATOM 724 N N . GLY A 1 96 ? 15.214 -3.438 -20.739 1.00 61.56 96 GLY A N 1
ATOM 725 C CA . GLY A 1 96 ? 14.961 -2.272 -21.577 1.00 61.56 96 GLY A CA 1
ATOM 726 C C . GLY A 1 96 ? 13.853 -2.539 -22.602 1.00 61.56 96 GLY A C 1
ATOM 727 O O . GLY A 1 96 ? 13.521 -3.697 -22.871 1.00 61.56 96 GLY A O 1
ATOM 728 N N . PRO A 1 97 ? 13.274 -1.479 -23.195 1.00 64.88 97 PRO A N 1
ATOM 729 C CA . PRO A 1 97 ? 12.079 -1.585 -24.025 1.00 64.88 97 PRO A CA 1
ATOM 730 C C . PRO A 1 97 ? 12.209 -2.752 -25.007 1.00 64.88 97 PRO A C 1
ATOM 732 O O . PRO A 1 97 ? 13.270 -2.875 -25.635 1.00 64.88 97 PRO A O 1
ATOM 735 N N . PRO A 1 98 ? 11.170 -3.608 -25.131 1.00 60.59 98 PRO A N 1
ATOM 736 C CA . PRO A 1 98 ? 11.244 -4.824 -25.926 1.00 60.59 98 PRO A CA 1
ATOM 737 C C . PRO A 1 98 ? 11.790 -4.436 -27.286 1.00 60.59 98 PRO A C 1
ATOM 739 O O . PRO A 1 98 ? 11.188 -3.602 -27.971 1.00 60.59 98 PRO A O 1
ATOM 742 N N . LYS A 1 99 ? 12.981 -4.958 -27.621 1.00 62.38 99 LYS A N 1
ATOM 743 C CA . LYS A 1 99 ? 13.701 -4.592 -28.841 1.00 62.38 99 LYS A CA 1
ATOM 744 C C . LYS A 1 99 ? 12.712 -4.736 -29.984 1.00 62.38 99 LYS A C 1
ATOM 746 O O . LYS A 1 99 ? 12.353 -5.856 -30.353 1.00 62.38 99 LYS A O 1
ATOM 751 N N . ARG A 1 100 ? 12.223 -3.605 -30.507 1.00 61.06 100 ARG A N 1
ATOM 752 C CA . ARG A 1 100 ? 11.374 -3.596 -31.695 1.00 61.06 10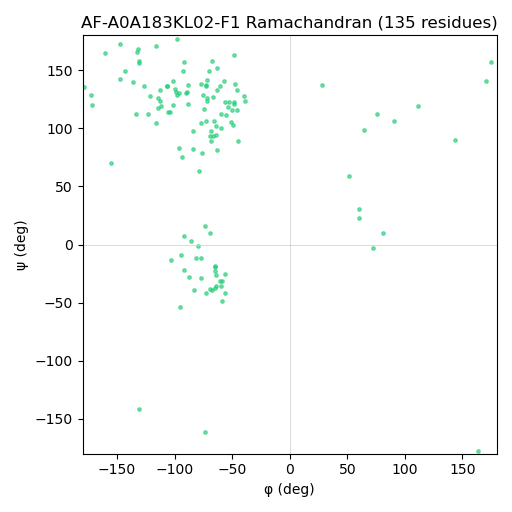0 ARG A CA 1
ATOM 753 C C . ARG A 1 100 ? 12.212 -4.321 -32.730 1.00 61.06 100 ARG A C 1
ATOM 755 O O . ARG A 1 100 ? 13.286 -3.832 -33.077 1.00 61.06 100 ARG A O 1
ATOM 762 N N . LYS A 1 101 ? 11.789 -5.528 -33.128 1.00 60.09 101 LYS A N 1
ATOM 763 C CA . LYS A 1 101 ? 12.452 -6.257 -34.210 1.00 60.09 101 LYS A CA 1
ATOM 764 C C . LYS A 1 101 ? 12.599 -5.236 -35.338 1.00 60.09 101 LYS A C 1
ATOM 766 O O . LYS A 1 101 ? 11.574 -4.632 -35.673 1.00 60.09 101 LYS A O 1
ATOM 771 N N . PRO A 1 102 ? 13.817 -4.955 -35.839 1.00 55.31 102 PRO A N 1
ATOM 772 C CA . PRO A 1 102 ? 13.964 -4.018 -36.937 1.00 55.31 102 PRO A CA 1
ATOM 773 C C . PRO A 1 102 ? 13.025 -4.518 -38.023 1.00 55.31 102 PRO A C 1
ATOM 775 O O . PRO A 1 102 ? 13.098 -5.686 -38.419 1.00 55.31 102 PRO A O 1
ATOM 778 N N . GLY A 1 103 ? 12.049 -3.675 -38.371 1.00 55.19 103 GLY A N 1
ATOM 779 C CA . GLY A 1 103 ? 11.112 -3.966 -39.437 1.00 55.19 103 GLY A CA 1
ATOM 780 C C . GLY A 1 103 ? 11.948 -4.427 -40.611 1.00 55.19 103 GLY A C 1
ATOM 781 O O . GLY A 1 103 ? 12.883 -3.735 -41.009 1.00 55.19 103 GLY A O 1
ATOM 782 N N . ARG A 1 104 ? 11.684 -5.654 -41.058 1.00 51.47 104 ARG A N 1
ATOM 783 C CA . ARG A 1 104 ? 12.313 -6.240 -42.230 1.00 51.47 104 ARG A CA 1
ATOM 784 C C . ARG A 1 104 ? 12.275 -5.173 -43.314 1.00 51.47 104 ARG A C 1
ATOM 786 O O . ARG A 1 104 ? 11.193 -4.740 -43.691 1.00 51.47 104 ARG A O 1
ATOM 793 N N . GLU A 1 105 ? 13.455 -4.728 -43.720 1.00 53.72 105 GLU A N 1
ATOM 794 C CA . GLU A 1 105 ? 13.666 -3.793 -44.813 1.00 53.72 105 GLU A CA 1
ATOM 795 C C . GLU A 1 105 ? 12.859 -4.308 -46.012 1.00 53.72 105 GLU A C 1
ATOM 797 O O . GLU A 1 105 ? 13.225 -5.302 -46.653 1.00 53.72 105 GLU A O 1
ATOM 802 N N . GLU A 1 106 ? 11.706 -3.697 -46.282 1.00 52.81 106 GLU A N 1
ATOM 803 C CA . GLU A 1 106 ? 11.048 -3.867 -47.566 1.00 52.81 106 GLU A CA 1
ATOM 804 C C . GLU A 1 106 ? 11.938 -3.157 -48.573 1.00 52.81 106 GLU A C 1
ATOM 806 O O . GLU A 1 106 ? 11.898 -1.942 -48.758 1.00 52.81 106 GLU A O 1
ATOM 811 N N . ARG A 1 107 ? 12.827 -3.960 -49.163 1.00 51.03 107 ARG A N 1
ATOM 812 C CA . ARG A 1 107 ? 13.617 -3.619 -50.339 1.00 51.03 107 ARG A CA 1
ATOM 813 C C . ARG A 1 107 ? 12.718 -2.835 -51.301 1.00 51.03 107 ARG A C 1
ATOM 815 O O . ARG A 1 107 ? 11.658 -3.363 -51.648 1.00 51.03 107 ARG A O 1
ATOM 822 N N . PRO A 1 108 ? 13.114 -1.642 -51.780 1.00 43.72 108 PRO A N 1
ATOM 823 C CA . PRO A 1 108 ? 12.379 -0.997 -52.852 1.00 43.72 108 PRO A CA 1
ATOM 824 C C . PRO A 1 108 ? 12.420 -1.956 -54.037 1.00 43.72 108 PRO A C 1
ATOM 826 O O . PRO A 1 108 ? 13.485 -2.271 -54.575 1.00 43.72 108 PRO A O 1
ATOM 829 N N . THR A 1 109 ? 11.257 -2.504 -54.376 1.00 43.34 109 THR A N 1
ATOM 830 C CA . THR A 1 109 ? 11.109 -3.389 -55.517 1.00 43.34 109 THR A CA 1
ATOM 831 C C . THR A 1 109 ? 11.610 -2.643 -56.743 1.00 43.34 109 THR A C 1
ATOM 833 O O . THR A 1 109 ? 11.226 -1.515 -57.052 1.00 43.34 109 THR A O 1
ATOM 836 N N . ILE A 1 110 ? 12.586 -3.289 -57.367 1.00 43.25 110 ILE A N 1
ATOM 837 C CA . ILE A 1 110 ? 13.310 -2.887 -58.559 1.00 43.25 110 ILE A CA 1
ATOM 838 C C . ILE A 1 110 ? 12.351 -2.223 -59.546 1.00 43.25 110 ILE A C 1
ATOM 840 O O . ILE A 1 110 ? 11.353 -2.811 -59.962 1.00 43.25 110 ILE A O 1
ATOM 844 N N . ARG A 1 111 ? 12.687 -0.986 -59.930 1.00 44.03 111 ARG A N 1
ATOM 845 C CA . ARG A 1 111 ? 12.038 -0.211 -60.990 1.00 44.03 111 ARG A CA 1
ATOM 846 C C . ARG A 1 111 ? 12.245 -0.941 -62.322 1.00 44.03 111 ARG A C 1
ATOM 848 O O . ARG A 1 111 ? 13.157 -0.636 -63.087 1.00 44.03 111 ARG A O 1
ATOM 855 N N . GLY A 1 112 ? 11.414 -1.953 -62.558 1.00 38.88 112 GLY A N 1
ATOM 856 C CA . GLY A 1 112 ? 11.366 -2.751 -63.771 1.00 38.88 112 GLY A CA 1
ATOM 857 C C . GLY A 1 112 ? 10.929 -1.889 -64.946 1.00 38.88 112 GLY A C 1
ATOM 858 O O . GLY A 1 112 ? 9.769 -1.506 -65.079 1.00 38.88 112 GLY A O 1
ATOM 859 N N . ARG A 1 113 ? 11.894 -1.572 -65.804 1.00 48.91 113 ARG A N 1
ATOM 860 C CA . ARG A 1 113 ? 11.714 -0.972 -67.122 1.00 48.91 113 ARG A CA 1
ATOM 861 C C . ARG A 1 113 ? 11.044 -2.014 -68.028 1.00 48.91 113 ARG A C 1
ATOM 863 O O . ARG A 1 113 ? 11.727 -2.797 -68.671 1.00 48.91 113 ARG A O 1
ATOM 870 N N . GLY A 1 114 ? 9.712 -2.040 -68.047 1.00 38.22 114 GLY A N 1
ATOM 871 C CA . GLY A 1 114 ? 8.915 -2.968 -68.853 1.00 38.22 114 GLY A CA 1
ATOM 872 C C . GLY A 1 114 ? 7.796 -2.236 -69.584 1.00 38.22 114 GLY A C 1
ATOM 873 O O . GLY A 1 114 ? 6.886 -1.690 -68.969 1.00 38.22 114 GLY A O 1
ATOM 874 N N . ARG A 1 115 ? 7.906 -2.177 -70.910 1.00 45.00 115 ARG A N 1
ATOM 875 C CA . ARG A 1 115 ? 6.937 -1.575 -71.827 1.00 45.00 115 ARG A CA 1
ATOM 876 C C . ARG A 1 115 ? 5.595 -2.316 -71.776 1.00 45.00 115 ARG A C 1
ATOM 878 O O . ARG A 1 115 ? 5.575 -3.521 -71.963 1.00 45.00 115 ARG A O 1
ATOM 885 N N . GLY A 1 116 ? 4.516 -1.537 -71.675 1.00 41.38 116 GLY A N 1
ATOM 886 C CA . GLY A 1 116 ? 3.213 -1.812 -72.284 1.00 41.38 116 GLY A CA 1
ATOM 887 C C . GLY A 1 116 ? 2.336 -2.873 -71.623 1.00 41.38 116 GLY A C 1
ATOM 888 O O . GLY A 1 116 ? 2.606 -4.053 -71.764 1.00 41.38 116 GLY A O 1
ATOM 889 N N . LEU A 1 117 ? 1.206 -2.449 -71.045 1.00 36.91 117 LEU A N 1
ATOM 890 C CA . LEU A 1 117 ? -0.111 -3.019 -71.365 1.00 36.91 117 LEU A CA 1
ATOM 891 C C . LEU A 1 117 ? -1.242 -2.201 -70.713 1.00 36.91 117 LEU A C 1
ATOM 893 O O . LEU A 1 117 ? -1.331 -2.065 -69.502 1.00 36.91 117 LEU A O 1
ATOM 897 N N . VAL A 1 118 ? -2.111 -1.684 -71.580 1.00 40.06 118 VAL A N 1
ATOM 898 C CA . VAL A 1 118 ? -3.574 -1.632 -71.429 1.00 40.06 118 VAL A CA 1
ATOM 899 C C . VAL A 1 118 ? -4.173 -0.794 -70.283 1.00 40.06 118 VAL A C 1
ATOM 901 O O . VAL A 1 118 ? -4.390 -1.186 -69.143 1.00 40.06 118 VAL A O 1
ATOM 904 N N . ARG A 1 119 ? -4.571 0.393 -70.736 1.00 44.06 119 ARG A N 1
ATOM 905 C CA . ARG A 1 119 ? -5.536 1.374 -70.237 1.00 44.06 119 ARG A CA 1
ATOM 906 C C . ARG A 1 119 ? -6.869 0.745 -69.773 1.00 44.06 119 ARG A C 1
ATOM 908 O O . ARG A 1 119 ? -7.827 0.687 -70.537 1.00 44.06 119 ARG A O 1
ATOM 915 N N . GLY A 1 120 ? -6.967 0.357 -68.504 1.00 40.31 120 GLY A N 1
ATOM 916 C CA . GLY A 1 120 ? -8.236 0.032 -67.839 1.00 40.31 120 GLY A CA 1
ATOM 917 C C . GLY A 1 120 ? -8.941 1.284 -67.305 1.00 40.31 120 GLY A C 1
ATOM 918 O O . GLY A 1 120 ? -8.810 1.621 -66.133 1.00 40.31 120 GLY A O 1
ATOM 919 N N . ARG A 1 121 ? -9.680 2.008 -68.158 1.00 43.34 121 ARG A N 1
ATOM 920 C CA . ARG A 1 121 ? -10.522 3.152 -67.752 1.00 43.34 121 ARG A CA 1
ATOM 921 C C . ARG A 1 121 ? -11.954 2.673 -67.499 1.00 43.34 121 ARG A C 1
ATOM 923 O O . ARG A 1 121 ? -12.837 2.901 -68.315 1.00 43.34 121 ARG A O 1
ATOM 930 N N . GLY A 1 122 ? -12.174 2.013 -66.365 1.00 41.94 122 GLY A N 1
ATOM 931 C CA . GLY A 1 122 ? -13.507 1.684 -65.854 1.00 41.94 122 GLY A CA 1
ATOM 932 C C . GLY A 1 122 ? -13.959 2.725 -64.834 1.00 41.94 122 GLY A C 1
ATOM 933 O O . GLY A 1 122 ? -13.777 2.529 -63.638 1.00 41.94 122 GLY A O 1
ATOM 934 N N . ARG A 1 123 ? -14.511 3.855 -65.294 1.00 45.34 123 ARG A N 1
ATOM 935 C CA . ARG A 1 123 ? -15.192 4.830 -6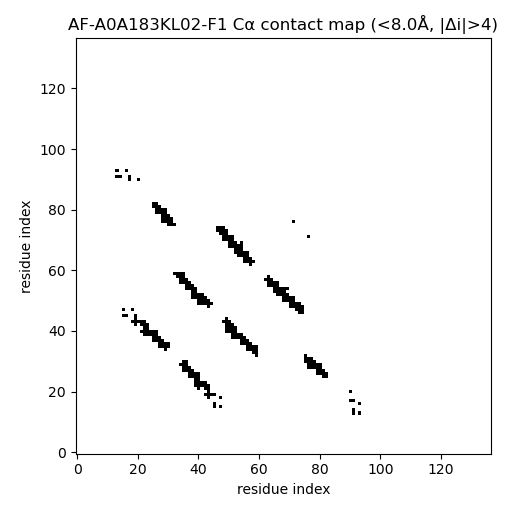4.427 1.00 45.34 123 ARG A CA 1
ATOM 936 C C . ARG A 1 123 ? -16.662 4.830 -64.820 1.00 45.34 123 ARG A C 1
ATOM 938 O O . ARG A 1 123 ? -16.981 5.096 -65.975 1.00 45.34 123 ARG A O 1
ATOM 945 N N . GLY A 1 124 ? -17.500 4.442 -63.862 1.00 41.53 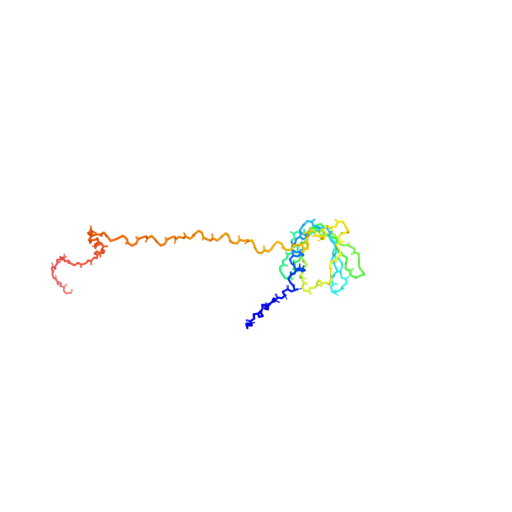124 GLY A N 1
ATOM 946 C CA . GLY A 1 124 ? -18.927 4.208 -64.024 1.00 41.53 124 GLY A CA 1
ATOM 947 C C . GLY A 1 124 ? -19.658 5.317 -64.775 1.00 41.53 124 GLY A C 1
ATOM 948 O O . GLY A 1 124 ? -19.430 6.505 -64.545 1.00 41.53 124 GLY A O 1
ATOM 949 N N . GLY A 1 125 ? -20.556 4.893 -65.664 1.00 51.38 125 GLY A N 1
ATOM 950 C CA . GLY A 1 125 ? -21.648 5.731 -66.146 1.00 51.38 125 GLY A CA 1
ATOM 951 C C . GLY A 1 125 ? -22.569 6.096 -64.981 1.00 51.38 125 GLY A C 1
ATOM 952 O O . GLY A 1 125 ? -22.675 5.342 -64.012 1.00 51.38 125 GLY A O 1
ATOM 953 N N . PRO A 1 126 ? -23.244 7.249 -65.060 1.00 45.78 126 PRO A N 1
ATOM 954 C CA . PRO A 1 126 ? -24.561 7.180 -65.683 1.00 45.78 126 PRO A CA 1
ATOM 955 C C . PRO A 1 126 ? -24.952 8.452 -66.455 1.00 45.78 126 PRO A C 1
ATOM 957 O O . PRO A 1 126 ? -24.340 9.505 -66.314 1.00 45.78 126 PRO A O 1
ATOM 960 N N . ARG A 1 127 ? -26.084 8.332 -67.158 1.00 41.84 127 ARG A N 1
ATOM 961 C CA . ARG A 1 127 ? -26.960 9.398 -67.681 1.00 41.84 127 ARG A CA 1
ATOM 962 C C . ARG A 1 127 ? -26.658 9.917 -69.086 1.00 41.84 127 ARG A C 1
ATOM 964 O O . ARG A 1 127 ? -25.809 10.772 -69.296 1.00 41.84 127 ARG A O 1
ATOM 971 N N . GLY A 1 128 ? -27.537 9.512 -70.003 1.00 42.75 128 GLY A N 1
ATOM 972 C CA . GLY A 1 128 ? -28.048 10.428 -71.018 1.00 42.75 128 GLY A CA 1
ATOM 973 C C . GLY A 1 128 ? -28.271 9.809 -72.390 1.00 42.75 128 GLY A C 1
ATOM 974 O O . GLY A 1 128 ? -27.380 9.897 -73.224 1.00 42.75 128 GLY A O 1
ATOM 975 N N . ARG A 1 129 ? -29.476 9.278 -72.653 1.00 42.81 129 ARG A N 1
ATOM 976 C CA . ARG A 1 129 ? -30.301 9.646 -73.827 1.00 42.81 129 ARG A CA 1
ATOM 977 C C . ARG A 1 129 ? -31.518 8.740 -74.009 1.00 42.81 129 ARG A C 1
ATOM 979 O O . ARG A 1 129 ? -31.416 7.525 -73.939 1.00 42.81 129 ARG A O 1
ATOM 986 N N . GLY A 1 130 ? -32.618 9.383 -74.389 1.00 42.50 130 GLY A N 1
ATOM 987 C CA . GLY A 1 130 ? -33.864 8.778 -74.854 1.00 42.50 130 GLY A CA 1
ATOM 988 C C . GLY A 1 130 ? -34.956 9.003 -73.817 1.00 42.50 130 GLY A C 1
ATOM 989 O O . GLY A 1 130 ? -34.806 8.572 -72.688 1.00 42.50 130 GLY A O 1
ATOM 990 N N . ARG A 1 131 ? -36.070 9.676 -74.091 1.00 45.69 131 ARG A N 1
ATOM 991 C CA . ARG A 1 131 ? -36.746 10.008 -75.352 1.00 45.69 131 ARG A CA 1
ATOM 992 C C . ARG A 1 131 ? -37.880 10.972 -74.922 1.00 45.69 131 ARG A C 1
ATOM 994 O O . ARG A 1 131 ? -38.556 10.657 -73.951 1.00 45.69 131 ARG A O 1
ATOM 1001 N N . GLY A 1 132 ? -38.036 12.155 -75.528 1.00 41.56 132 GLY A N 1
ATOM 1002 C CA . GLY A 1 132 ? -39.211 13.028 -75.265 1.00 41.56 132 GLY A CA 1
ATOM 1003 C C . GLY A 1 132 ? -40.485 12.473 -75.932 1.00 41.56 132 GLY A C 1
ATOM 1004 O O . GLY A 1 132 ? -40.421 11.338 -76.412 1.00 41.56 132 GLY A O 1
ATOM 1005 N N . PRO A 1 133 ? -41.574 13.248 -76.151 1.00 50.25 133 PRO A N 1
ATOM 1006 C CA . PRO A 1 133 ? -42.090 14.510 -75.563 1.00 50.25 133 PRO A CA 1
ATOM 1007 C C . PRO A 1 133 ? -43.614 14.328 -75.199 1.00 50.25 133 PRO A C 1
ATOM 1009 O O . PRO A 1 133 ? -43.982 13.193 -74.912 1.00 50.25 133 PRO A O 1
ATOM 1012 N N . PRO A 1 134 ? -44.565 15.285 -75.367 1.00 52.09 134 PRO A N 1
ATOM 1013 C CA . PRO A 1 134 ? -44.763 16.640 -74.816 1.00 52.09 134 PRO A CA 1
ATOM 1014 C C . PRO A 1 134 ? -46.045 16.802 -73.930 1.00 52.09 134 PRO A C 1
ATOM 1016 O O . PRO A 1 134 ? -46.913 15.941 -73.918 1.00 52.09 134 PRO A O 1
ATOM 1019 N N . MET A 1 135 ? -46.150 17.965 -73.257 1.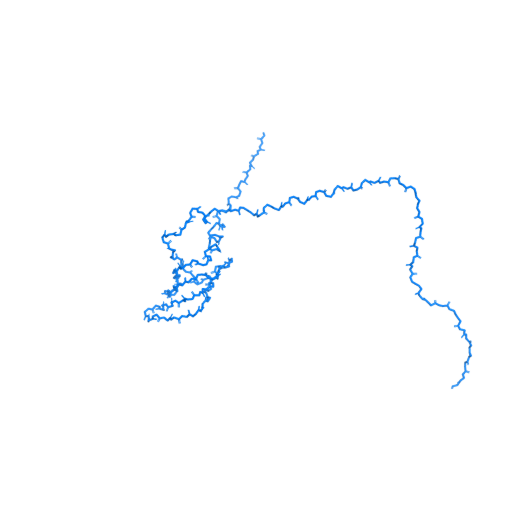00 50.38 135 MET A N 1
ATOM 1020 C CA . MET A 1 135 ? -47.338 18.785 -72.879 1.00 50.38 135 MET A CA 1
ATOM 1021 C C . MET A 1 135 ? -48.732 18.149 -72.665 1.00 50.38 135 MET A C 1
ATOM 1023 O O . MET A 1 135 ? -49.275 17.534 -73.578 1.00 50.38 135 MET A O 1
ATOM 1027 N N . ARG A 1 136 ? -49.437 18.593 -71.607 1.00 47.72 136 ARG A N 1
ATOM 1028 C CA . ARG A 1 136 ? -50.569 19.554 -71.707 1.00 47.72 136 ARG A CA 1
ATOM 1029 C C . ARG A 1 136 ? -51.161 19.909 -70.327 1.00 47.72 136 ARG A C 1
ATOM 1031 O O . ARG A 1 136 ? -51.399 19.004 -69.542 1.00 47.72 136 ARG A O 1
ATOM 1038 N N . TYR A 1 137 ? -51.391 21.222 -70.175 1.00 52.06 137 TYR A N 1
ATOM 1039 C CA . TYR A 1 137 ? -52.227 22.004 -69.239 1.00 52.06 137 TYR A CA 1
ATOM 1040 C C . TYR A 1 137 ? -52.218 21.667 -67.747 1.00 52.06 137 TYR A C 1
ATOM 1042 O O . TYR A 1 137 ? -52.815 20.648 -67.350 1.00 52.06 137 TYR A O 1
#

Radius of gyration: 33.19 Å; Cα contacts (8 Å, |Δi|>4): 168; chains: 1; bounding box: 90×35×92 Å

Mean predicted aligned error: 17.01 Å

InterPro domains:
  IPR001163 Sm domain, eukaryotic/archaea-type [PF01423] (18-81)
  IPR001163 Sm domain, eukaryotic/archaea-type [SM00651] (17-82)
  IPR010920 LSM domain superfamily [SSF50182] (17-135)
  IPR027141 Like-Sm (LSM) domain containing protein, LSm4/SmD1/SmD3 [PTHR23338] (16-130)
  IPR034102 Small nuclear ribonucleoprotein D1 [cd01724] (18-105)
  IPR047575 Sm domain [PS52002] (14-86)

Foldseek 3Di:
DDDDPPPPPPVPCLVLQLQQVQAQFWKWWAFPQRKIKTFGFNGADSQRWTKGAQIWIDHVPDDTDTDGIDIDGSVGTPDMGGDPPDPCVVSSDDPDDDPPPPPPPPDPPDPDPDDDDDDPPDDDDDDDDDDDDDDDD

Sequence (137 aa):
MSGALTGSQTNGAHGLQFLMKLSHETVTIELKNGTQVHGSIAGVDVSMNTHMRSVTLTLKNRDAINLDTLTVRGNNIRYFILPESLPLDTLLIDEGPPKRKPGREERPTIRGRGRGLVRGRGRGGPRGRGRGPPMRY

Solvent-accessible surface area (backbone atoms only — not comparable to full-atom values): 8929 Å² total; per-residue (Å²): 140,89,80,86,79,82,77,79,77,71,85,76,53,60,66,60,59,31,52,44,65,44,48,71,41,58,36,37,36,37,30,73,83,55,31,38,40,34,30,28,27,68,36,40,51,99,69,48,33,35,34,33,31,66,26,43,36,30,46,65,98,50,74,76,42,80,38,71,62,49,75,47,60,27,88,46,54,66,50,77,47,74,55,89,84,57,65,54,81,66,53,64,55,76,81,64,78,77,75,72,71,76,72,76,78,77,68,80,75,74,87,73,91,70,86,86,82,82,88,81,84,84,72,82,84,84,90,88,87,87,78,87,88,82,90,84,134

Organism: NCBI:txid6186